Protein AF-S7RFK7-F1 (afdb_monomer)

Mean predicted aligned error: 17.85 Å

Organism: Gloeophyllum trabeum (strain ATCC 11539 / FP-39264 / Madison 617) (NCBI:txid670483)

pLDDT: mean 78.73, std 16.15, range [43.06, 97.44]

Solvent-accessible surface area (backbone atoms only — not comparable to full-atom values): 9804 Å² total; per-residue (Å²): 132,85,59,66,68,60,54,59,55,51,31,74,76,64,68,35,53,76,44,82,64,59,54,63,72,49,44,82,78,48,57,66,72,57,51,54,50,51,31,56,77,71,68,48,91,75,59,96,81,58,53,68,67,61,54,40,50,53,54,46,71,59,82,65,97,81,62,74,87,68,70,46,77,43,71,79,74,78,76,79,78,78,76,79,77,78,86,77,90,76,91,75,89,80,81,91,74,78,77,77,83,71,84,63,87,77,58,80,78,69,78,80,78,54,70,68,56,53,53,48,53,53,50,54,49,60,64,62,66,36,72,94,72,58,76,93,67,44,40,96,84,77,61,55,117

Secondary structure (DSSP, 8-state):
---HHHHHHHHHHHT-EEE---HHHHGGGS-HHHHHHHHHHTT----TT--HHHHHHHHHS---TTPPPPPEEEPPPPPPPP------------------------PSSPPPPPHHHHHHHHHHHHHHT-TTT------TTT---

Radius of gyration: 26.41 Å; Cα contacts (8 Å, |Δi|>4): 67; chains: 1; bounding box: 45×58×64 Å

Foldseek 3Di:
DPPVVVVVVVCVPAVKDKDQDQLLVVLVVDDPVVLVVVCVLLVNDDDPPRDSVVSSVCSNPDDDPPRDRDIDIGDDDDPPDPPPDDDDDDDDDDDDPPPPPPPDPQDPPHDDDDPVVVVVVVVVVVVCPDPVNDDDFADPVPRHD

Structure (mmCIF, N/CA/C/O backbone):
data_AF-S7RFK7-F1
#
_entry.id   AF-S7RFK7-F1
#
loop_
_atom_site.group_PDB
_atom_site.id
_atom_site.type_symbol
_atom_site.label_atom_id
_atom_site.label_alt_id
_atom_site.label_comp_id
_atom_site.label_asym_id
_atom_site.label_entity_id
_atom_site.label_seq_id
_atom_site.pdbx_PDB_ins_code
_atom_site.Cartn_x
_atom_site.Cartn_y
_atom_site.Cartn_z
_atom_site.occupancy
_atom_site.B_iso_or_equiv
_atom_site.auth_seq_id
_atom_site.auth_comp_id
_atom_site.auth_asym_id
_atom_site.auth_atom_id
_atom_site.pdbx_PDB_model_num
ATOM 1 N N . MET A 1 1 ? -1.021 -19.183 -22.403 1.00 43.06 1 MET A N 1
ATOM 2 C CA . MET A 1 1 ? -2.256 -19.198 -21.590 1.00 43.06 1 MET A CA 1
ATOM 3 C C . MET A 1 1 ? -1.997 -20.050 -20.352 1.00 43.06 1 MET A C 1
ATOM 5 O O . MET A 1 1 ? -1.876 -21.261 -20.480 1.00 43.06 1 MET A O 1
ATOM 9 N N . ILE A 1 2 ? -1.779 -19.435 -19.185 1.00 47.84 2 ILE A N 1
ATOM 10 C CA . ILE A 1 2 ? -1.594 -20.191 -17.935 1.00 47.84 2 ILE A CA 1
ATOM 11 C C . ILE A 1 2 ? -2.961 -20.797 -17.595 1.00 47.84 2 ILE A C 1
ATOM 13 O O . ILE A 1 2 ? -3.931 -20.061 -17.438 1.00 47.84 2 ILE A O 1
ATOM 17 N N . ARG A 1 3 ? -3.062 -22.130 -17.580 1.00 50.44 3 ARG A N 1
ATOM 18 C CA . ARG A 1 3 ? -4.311 -22.841 -17.271 1.00 50.44 3 ARG A CA 1
ATOM 19 C C . ARG A 1 3 ? -4.742 -22.493 -15.844 1.00 50.44 3 ARG A C 1
ATOM 21 O O . ARG A 1 3 ? -4.025 -22.814 -14.898 1.00 50.44 3 ARG A O 1
ATOM 28 N N . PHE A 1 4 ? -5.906 -21.860 -15.699 1.00 55.06 4 PHE A N 1
ATOM 29 C CA . PHE A 1 4 ? -6.517 -21.520 -14.405 1.00 55.06 4 PHE A CA 1
ATOM 30 C C . PHE A 1 4 ? -6.639 -22.735 -13.466 1.00 55.06 4 PHE A C 1
ATOM 32 O O . PHE A 1 4 ? -6.522 -22.595 -12.249 1.00 55.06 4 PHE A O 1
ATOM 39 N N . ASP A 1 5 ? -6.755 -23.938 -14.027 1.00 55.91 5 ASP A N 1
ATOM 40 C CA . ASP A 1 5 ? -6.850 -25.195 -13.276 1.00 55.91 5 ASP A CA 1
ATOM 41 C C . ASP A 1 5 ? -5.590 -25.497 -12.440 1.00 55.91 5 ASP A C 1
ATOM 43 O O . ASP A 1 5 ? -5.675 -26.011 -11.320 1.00 55.91 5 ASP A O 1
ATOM 47 N N . ALA A 1 6 ? -4.405 -25.109 -12.928 1.00 59.19 6 ALA A N 1
ATOM 48 C CA . ALA A 1 6 ? -3.151 -25.283 -12.194 1.00 59.19 6 ALA A CA 1
ATOM 49 C C . ALA A 1 6 ? -3.047 -24.324 -10.991 1.00 59.19 6 ALA A C 1
ATOM 51 O O . ALA A 1 6 ? -2.509 -24.691 -9.946 1.00 59.19 6 ALA A O 1
ATOM 52 N N . LEU A 1 7 ? -3.612 -23.117 -11.110 1.00 58.22 7 LEU A N 1
ATOM 53 C CA . LEU A 1 7 ? -3.619 -22.104 -10.048 1.00 58.22 7 LEU A CA 1
ATOM 54 C C . LEU A 1 7 ? -4.550 -22.508 -8.896 1.00 58.22 7 LEU A C 1
ATOM 56 O O . LEU A 1 7 ? -4.164 -22.422 -7.731 1.00 58.22 7 LEU A O 1
ATOM 60 N N . ASN A 1 8 ? -5.735 -23.041 -9.202 1.00 58.69 8 ASN A N 1
ATOM 61 C CA . ASN A 1 8 ? -6.653 -23.541 -8.173 1.00 58.69 8 ASN A CA 1
ATOM 62 C C . ASN A 1 8 ? -6.089 -24.744 -7.405 1.00 58.69 8 ASN A C 1
ATOM 64 O O . ASN A 1 8 ? -6.320 -24.875 -6.202 1.00 58.69 8 ASN A O 1
ATOM 68 N N . THR A 1 9 ? -5.312 -25.594 -8.077 1.00 59.91 9 THR A N 1
ATOM 69 C CA . THR A 1 9 ? -4.650 -26.736 -7.431 1.00 59.91 9 THR A CA 1
ATOM 70 C C . THR A 1 9 ? -3.526 -26.275 -6.493 1.00 59.91 9 THR A C 1
ATOM 72 O O . THR A 1 9 ? -3.398 -26.806 -5.392 1.00 59.91 9 THR A O 1
ATOM 75 N N . TYR A 1 10 ? -2.771 -25.232 -6.868 1.00 62.38 10 TYR A N 1
ATOM 76 C CA . TYR A 1 10 ? -1.733 -24.624 -6.020 1.00 62.38 10 TYR A CA 1
ATOM 77 C C . TYR A 1 10 ? -2.299 -23.945 -4.759 1.00 62.38 10 TYR A C 1
ATOM 79 O O . TYR A 1 10 ? -1.672 -23.976 -3.700 1.00 62.38 10 TYR A O 1
ATOM 87 N N . ASN A 1 11 ? -3.496 -23.359 -4.853 1.00 61.41 11 ASN A N 1
ATOM 88 C CA . ASN A 1 11 ? -4.169 -22.694 -3.733 1.00 61.41 11 ASN A CA 1
ATOM 89 C C . ASN A 1 11 ? -4.521 -23.691 -2.604 1.00 61.41 11 ASN A C 1
ATOM 91 O O . ASN A 1 11 ? -4.229 -23.441 -1.434 1.00 61.41 11 ASN A O 1
ATOM 95 N N . LYS A 1 12 ? -5.045 -24.877 -2.958 1.00 63.25 12 LYS A N 1
ATOM 96 C CA . LYS A 1 12 ? -5.443 -25.911 -1.982 1.00 63.25 12 LYS A CA 1
ATOM 97 C C . LYS A 1 12 ? -4.279 -26.554 -1.223 1.00 63.25 12 LYS A C 1
ATOM 99 O O . LYS A 1 12 ? -4.488 -26.995 -0.098 1.00 63.25 12 LYS A O 1
ATOM 104 N N . SER A 1 13 ? -3.087 -26.638 -1.811 1.00 66.38 13 SER A N 1
ATOM 105 C CA . SER A 1 13 ? -1.949 -27.340 -1.198 1.00 66.38 13 SER A CA 1
ATOM 106 C C . SER A 1 13 ? -1.056 -26.452 -0.330 1.00 66.38 13 SER A C 1
ATOM 108 O O . SER A 1 13 ? -0.423 -26.965 0.586 1.00 66.38 13 SER A O 1
ATOM 110 N N . ASN A 1 14 ? -1.016 -25.137 -0.580 1.00 68.94 14 ASN A N 1
ATOM 111 C CA . ASN A 1 14 ? -0.018 -24.247 0.030 1.00 68.94 14 ASN A CA 1
ATOM 112 C C . ASN A 1 14 ? -0.592 -23.140 0.925 1.00 68.94 14 ASN A C 1
ATOM 114 O O . ASN A 1 14 ? 0.176 -22.322 1.424 1.00 68.94 14 ASN A O 1
ATOM 118 N N . ASN A 1 15 ? -1.911 -23.107 1.152 1.00 81.44 15 ASN A N 1
ATOM 119 C CA . ASN A 1 15 ? -2.565 -22.082 1.977 1.00 81.44 15 ASN A CA 1
ATOM 120 C C . ASN A 1 15 ? -2.215 -20.654 1.502 1.00 81.44 15 ASN A C 1
ATOM 122 O O . ASN A 1 15 ? -1.840 -19.787 2.285 1.00 81.44 15 ASN A O 1
ATOM 126 N N . VAL A 1 16 ? -2.262 -20.442 0.186 1.00 83.19 16 VAL A N 1
ATOM 127 C CA . VAL A 1 16 ? -1.836 -19.216 -0.506 1.00 83.19 16 VAL A CA 1
ATOM 128 C C . VAL A 1 16 ? -2.998 -18.616 -1.269 1.00 83.19 16 VAL A C 1
ATOM 130 O O . VAL A 1 16 ? -3.680 -19.313 -2.012 1.00 83.19 16 VAL A O 1
ATOM 133 N N . VAL A 1 17 ? -3.183 -17.303 -1.170 1.00 81.94 17 VAL A N 1
ATOM 134 C CA . VAL A 1 17 ? -4.226 -16.615 -1.935 1.00 81.94 17 VAL A CA 1
ATOM 135 C C . VAL A 1 17 ? -3.627 -16.097 -3.234 1.00 81.94 17 VAL A C 1
ATOM 137 O O . VAL A 1 17 ? -2.705 -15.283 -3.232 1.00 81.94 17 VAL A O 1
ATOM 140 N N . LEU A 1 18 ? -4.159 -16.580 -4.352 1.00 83.12 18 LEU A N 1
ATOM 141 C CA . LEU A 1 18 ? -3.812 -16.111 -5.688 1.00 83.12 18 LEU A CA 1
ATOM 142 C C . LEU A 1 18 ? -4.838 -15.079 -6.138 1.00 83.12 18 LEU A C 1
ATOM 144 O O . LEU A 1 18 ? -6.039 -15.343 -6.093 1.00 83.12 18 LEU A O 1
ATOM 148 N N . SER A 1 19 ? -4.379 -13.925 -6.607 1.00 82.38 19 SER A N 1
ATOM 149 C CA . SER A 1 19 ? -5.268 -12.923 -7.186 1.00 82.38 19 SER A CA 1
ATOM 150 C C . SER A 1 19 ? -4.636 -12.209 -8.373 1.00 82.38 19 SER A C 1
ATOM 152 O O . SER A 1 19 ? -3.419 -12.020 -8.467 1.00 82.38 19 SER A O 1
ATOM 154 N N . TYR A 1 20 ? -5.498 -11.830 -9.312 1.00 84.94 20 TYR A N 1
ATOM 155 C CA . TYR A 1 20 ? -5.133 -10.981 -10.431 1.00 84.94 20 TYR A CA 1
ATOM 156 C C . TYR A 1 20 ? -5.343 -9.532 -10.010 1.00 84.94 20 TYR A C 1
ATOM 158 O O . TYR A 1 20 ? -6.478 -9.070 -9.903 1.00 84.94 20 TYR A O 1
ATOM 166 N N . ILE A 1 21 ? -4.251 -8.833 -9.713 1.00 84.50 21 ILE A N 1
ATOM 167 C CA . ILE A 1 21 ? -4.300 -7.434 -9.299 1.00 84.50 21 ILE A CA 1
ATOM 168 C C . ILE A 1 21 ? -3.573 -6.602 -10.358 1.00 84.50 21 ILE A C 1
ATOM 170 O O . ILE A 1 21 ? -2.401 -6.876 -10.628 1.00 84.50 21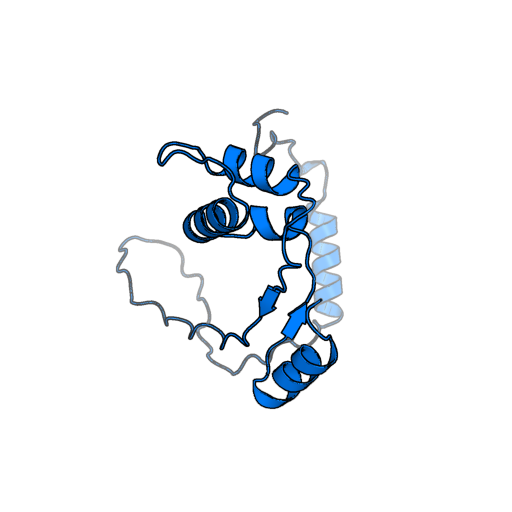 ILE A O 1
ATOM 174 N N . PRO A 1 22 ? -4.227 -5.586 -10.947 1.00 85.50 22 PRO A N 1
ATOM 175 C CA . PRO A 1 22 ? -3.586 -4.693 -11.905 1.00 85.50 22 PRO A CA 1
ATOM 176 C C . PRO A 1 22 ? -2.326 -4.030 -11.335 1.00 85.50 22 PRO A C 1
ATOM 178 O O . PRO A 1 22 ? -2.287 -3.641 -10.163 1.00 85.50 22 PRO A O 1
ATOM 181 N N . LEU A 1 23 ? -1.309 -3.833 -12.182 1.00 84.88 23 LEU A N 1
ATOM 182 C CA . LEU A 1 23 ? -0.049 -3.195 -11.779 1.00 84.88 23 LEU A CA 1
ATOM 183 C C . LEU A 1 23 ? -0.250 -1.789 -11.212 1.00 84.88 23 LEU A C 1
ATOM 185 O O . LEU A 1 23 ? 0.464 -1.421 -10.281 1.00 84.88 23 LEU A O 1
ATOM 189 N N . SER A 1 24 ? -1.237 -1.039 -11.704 1.00 87.50 24 SER A N 1
ATOM 190 C CA . SER A 1 24 ? -1.595 0.286 -11.182 1.00 87.50 24 SER A CA 1
ATOM 191 C C . SER A 1 24 ? -1.992 0.263 -9.701 1.00 87.50 24 SER A C 1
ATOM 193 O O . SER A 1 24 ? -1.741 1.218 -8.974 1.00 87.50 24 SER A O 1
ATOM 195 N N . VAL A 1 25 ? -2.564 -0.846 -9.226 1.00 89.62 25 VAL A N 1
ATOM 196 C CA . VAL A 1 25 ? -2.996 -1.013 -7.831 1.00 89.62 25 VAL A CA 1
ATOM 197 C C . VAL A 1 25 ? -1.865 -1.566 -6.957 1.00 89.62 25 VAL A C 1
ATOM 199 O O . VAL A 1 25 ? -1.738 -1.186 -5.791 1.00 89.62 25 VAL A O 1
ATOM 202 N N . VAL A 1 26 ? -1.036 -2.468 -7.498 1.00 89.69 26 VAL A N 1
ATOM 203 C CA . VAL A 1 26 ? 0.041 -3.131 -6.740 1.00 89.69 26 VAL A CA 1
ATOM 204 C C . VAL A 1 26 ? 1.284 -2.253 -6.609 1.00 89.69 26 VAL A C 1
ATOM 206 O O . VAL A 1 26 ? 1.843 -2.159 -5.518 1.00 89.69 26 VAL A O 1
ATOM 209 N N . SER A 1 27 ? 1.715 -1.603 -7.693 1.00 91.19 27 SER A N 1
ATOM 210 C CA . SER A 1 27 ? 2.975 -0.848 -7.762 1.00 91.19 27 SER A CA 1
ATOM 211 C C . SER A 1 27 ? 3.194 0.130 -6.596 1.00 91.19 27 SER A C 1
ATOM 213 O O . SER A 1 27 ? 4.225 0.006 -5.933 1.00 91.19 27 SER A O 1
ATOM 215 N N . PRO A 1 28 ? 2.251 1.026 -6.238 1.00 92.94 28 PRO A N 1
ATOM 216 C CA . PRO A 1 28 ? 2.493 2.002 -5.168 1.00 92.94 28 PRO A CA 1
ATOM 217 C C . PRO A 1 28 ? 2.749 1.362 -3.792 1.00 92.94 28 PRO A C 1
ATOM 219 O O . PRO A 1 28 ? 3.431 1.941 -2.942 1.00 92.94 28 PRO A O 1
ATOM 222 N N . LYS A 1 29 ? 2.247 0.138 -3.574 1.00 93.31 29 LYS A N 1
ATOM 223 C CA . LYS A 1 29 ? 2.376 -0.607 -2.311 1.00 93.31 29 LYS A CA 1
ATOM 224 C C . LYS A 1 29 ? 3.656 -1.442 -2.229 1.00 93.31 29 LYS A C 1
ATOM 226 O O . LYS A 1 29 ? 3.931 -2.035 -1.187 1.00 93.31 29 LYS A O 1
ATOM 231 N N . LEU A 1 30 ? 4.436 -1.519 -3.308 1.00 91.75 30 LEU A N 1
ATOM 232 C CA . LEU A 1 30 ? 5.648 -2.327 -3.353 1.00 91.75 30 LEU A CA 1
ATOM 233 C C . LEU A 1 30 ? 6.898 -1.534 -2.944 1.00 91.75 30 LEU A C 1
ATOM 235 O O . LEU A 1 30 ? 7.034 -0.345 -3.246 1.00 91.75 30 LEU A O 1
ATOM 239 N N . PRO A 1 31 ? 7.879 -2.201 -2.308 1.00 94.38 31 PRO A N 1
ATOM 240 C CA . PRO A 1 31 ? 9.187 -1.607 -2.082 1.00 94.38 31 PRO A CA 1
ATOM 241 C C . PRO A 1 31 ? 9.937 -1.428 -3.410 1.00 94.38 31 PRO A C 1
ATOM 243 O O . PRO A 1 31 ? 9.757 -2.190 -4.365 1.00 94.38 31 PRO A O 1
ATOM 246 N N . LEU A 1 32 ? 10.856 -0.458 -3.446 1.00 93.81 32 LEU A N 1
ATOM 247 C CA . LEU A 1 32 ? 11.623 -0.084 -4.643 1.00 93.81 32 LEU A CA 1
ATOM 248 C C . LEU A 1 32 ? 12.346 -1.272 -5.302 1.00 93.81 32 LEU A C 1
ATOM 250 O O . LEU A 1 32 ? 12.435 -1.356 -6.525 1.00 93.81 32 LEU A O 1
ATOM 254 N N . THR A 1 33 ? 12.837 -2.224 -4.508 1.00 94.69 33 THR A N 1
ATOM 255 C CA . THR A 1 33 ? 13.494 -3.441 -5.011 1.00 94.69 33 THR A CA 1
ATOM 256 C C . THR A 1 33 ? 12.561 -4.296 -5.868 1.00 94.69 33 THR A C 1
ATOM 258 O O . THR A 1 33 ? 12.973 -4.792 -6.917 1.00 94.69 33 THR A O 1
ATOM 261 N N . LYS A 1 34 ? 11.295 -4.436 -5.462 1.00 93.44 34 LYS A N 1
ATOM 262 C CA . LYS A 1 34 ? 10.277 -5.205 -6.188 1.00 93.44 34 LYS A CA 1
ATOM 263 C C . LYS A 1 34 ? 9.773 -4.451 -7.414 1.00 93.44 34 LYS A C 1
ATOM 265 O O . LYS A 1 34 ? 9.624 -5.066 -8.463 1.00 93.44 34 LYS A O 1
ATOM 270 N N . LEU A 1 35 ? 9.626 -3.129 -7.323 1.00 94.06 35 LEU A N 1
ATOM 271 C CA . LEU A 1 35 ? 9.311 -2.277 -8.476 1.00 94.06 35 LEU A CA 1
ATOM 272 C C . LEU A 1 35 ? 10.357 -2.406 -9.588 1.00 94.06 35 LEU A C 1
ATOM 274 O O . LEU A 1 35 ? 10.017 -2.618 -10.748 1.00 94.06 35 LEU A O 1
ATOM 278 N N . ARG A 1 36 ? 11.647 -2.376 -9.234 1.00 94.81 36 ARG A N 1
ATOM 279 C CA . ARG A 1 36 ? 12.735 -2.571 -10.206 1.00 94.81 36 ARG A CA 1
ATOM 280 C C . ARG A 1 36 ? 12.728 -3.964 -10.829 1.00 94.81 36 ARG A C 1
ATOM 282 O O . ARG A 1 36 ? 13.065 -4.109 -12.000 1.00 94.81 36 ARG A O 1
ATOM 289 N N . LEU A 1 37 ? 12.362 -4.986 -10.056 1.00 92.06 37 LEU A N 1
ATOM 290 C CA . LEU A 1 37 ? 12.218 -6.344 -10.574 1.00 92.06 37 LEU A CA 1
ATOM 291 C C . LEU A 1 37 ? 11.072 -6.425 -11.591 1.00 92.06 37 LEU A C 1
ATOM 293 O O . LEU A 1 37 ? 11.278 -6.957 -12.678 1.00 92.06 37 LEU A O 1
ATOM 297 N N . LEU A 1 38 ? 9.909 -5.851 -11.272 1.00 90.31 38 LEU A N 1
ATOM 298 C CA . LEU A 1 38 ? 8.774 -5.787 -12.196 1.00 90.31 38 LEU A CA 1
ATOM 299 C C . LEU A 1 38 ? 9.140 -5.032 -13.474 1.00 90.31 38 LEU A C 1
ATOM 301 O O . LEU A 1 38 ? 8.931 -5.556 -14.563 1.00 90.31 38 LEU A O 1
ATOM 305 N N . ALA A 1 39 ? 9.786 -3.869 -13.363 1.00 92.12 39 ALA A N 1
ATOM 306 C CA . ALA A 1 39 ? 10.247 -3.116 -14.526 1.00 92.12 39 ALA A CA 1
ATOM 307 C C . ALA A 1 39 ? 11.157 -3.958 -15.441 1.00 92.12 39 ALA A C 1
ATOM 309 O O . ALA A 1 39 ? 10.985 -3.937 -16.656 1.00 92.12 39 ALA A O 1
ATOM 310 N N . LYS A 1 40 ? 12.059 -4.781 -14.880 1.00 90.94 40 LYS A N 1
ATOM 311 C CA . LYS A 1 40 ? 12.892 -5.713 -15.666 1.00 90.94 40 LYS A CA 1
ATOM 312 C C . LYS A 1 40 ? 12.073 -6.795 -16.374 1.00 90.94 40 LYS A C 1
ATOM 314 O O . LYS A 1 40 ? 12.329 -7.055 -17.547 1.00 90.94 40 LYS A O 1
ATOM 319 N N . VAL A 1 41 ? 11.102 -7.408 -15.691 1.00 88.44 41 VAL A N 1
ATOM 320 C CA . VAL A 1 41 ? 10.214 -8.438 -16.276 1.00 88.44 41 VAL A CA 1
ATOM 321 C C . VAL A 1 41 ? 9.417 -7.863 -17.448 1.00 88.44 41 VAL A C 1
ATOM 323 O O . VAL A 1 41 ? 9.317 -8.492 -18.498 1.00 88.44 41 VAL A O 1
ATOM 326 N N . HIS A 1 42 ? 8.938 -6.630 -17.295 1.00 87.50 42 HIS A N 1
ATOM 327 C CA . HIS A 1 42 ? 8.198 -5.883 -18.312 1.00 87.50 42 HIS A CA 1
ATOM 328 C C . HIS A 1 42 ? 9.104 -5.175 -19.338 1.00 87.50 42 HIS A C 1
ATOM 330 O O . HIS A 1 42 ? 8.619 -4.441 -20.195 1.00 87.50 42 HIS A O 1
ATOM 336 N N . LYS A 1 43 ? 10.428 -5.391 -19.276 1.00 90.19 43 LYS A N 1
ATOM 337 C CA . LYS A 1 43 ? 11.438 -4.773 -20.158 1.00 90.19 43 LYS A CA 1
ATOM 338 C C . LYS A 1 43 ? 11.382 -3.235 -20.198 1.00 90.19 43 LYS A C 1
ATOM 340 O O . LYS A 1 43 ? 11.809 -2.617 -21.172 1.00 90.19 43 LYS A O 1
ATOM 345 N N . ILE A 1 44 ? 10.913 -2.608 -19.122 1.00 91.69 44 ILE A N 1
ATOM 346 C CA . ILE A 1 44 ? 10.920 -1.158 -18.934 1.00 91.69 44 ILE A CA 1
ATOM 347 C C . ILE A 1 44 ? 12.341 -0.737 -18.552 1.00 91.69 44 ILE A C 1
ATOM 349 O O . ILE A 1 44 ? 12.912 -1.214 -17.566 1.00 91.69 44 ILE A O 1
ATOM 353 N N . LYS A 1 45 ? 12.934 0.161 -19.341 1.00 93.12 45 LYS A N 1
ATOM 354 C CA . LYS A 1 45 ? 14.277 0.684 -19.073 1.00 93.12 45 LYS A CA 1
ATOM 355 C C . LYS A 1 45 ? 14.229 1.632 -17.876 1.00 93.12 45 LYS A C 1
ATOM 357 O O . LYS A 1 45 ? 13.623 2.694 -17.946 1.00 93.12 45 LYS A O 1
ATOM 362 N N . ILE A 1 46 ? 14.903 1.249 -16.797 1.00 94.94 46 ILE A N 1
ATOM 363 C CA . ILE A 1 46 ? 15.029 2.036 -15.566 1.00 94.94 46 ILE A CA 1
ATOM 364 C C . ILE A 1 46 ? 16.506 2.208 -15.202 1.00 94.94 46 ILE A C 1
ATOM 366 O O . ILE A 1 46 ? 17.290 1.261 -15.279 1.00 94.94 46 ILE A O 1
ATOM 370 N N . ASN A 1 47 ? 16.888 3.416 -14.792 1.00 93.31 47 ASN A N 1
ATOM 371 C CA . ASN A 1 47 ? 18.222 3.717 -14.276 1.00 93.31 47 ASN A CA 1
ATOM 372 C C . ASN A 1 47 ? 18.263 3.433 -12.760 1.00 93.31 47 ASN A C 1
ATOM 374 O O . ASN A 1 47 ? 17.250 3.491 -12.060 1.00 93.31 47 ASN A O 1
ATOM 378 N N . THR A 1 48 ? 19.447 3.159 -12.214 1.00 91.44 48 THR A N 1
ATOM 379 C CA . THR A 1 48 ? 19.680 3.046 -10.767 1.00 91.44 48 THR A CA 1
ATOM 380 C C . THR A 1 48 ? 19.316 4.325 -10.012 1.00 91.44 48 THR A C 1
ATOM 382 O O . THR A 1 48 ? 18.915 4.241 -8.851 1.00 91.44 48 THR A O 1
ATOM 385 N N . ARG A 1 49 ? 19.406 5.486 -10.675 1.00 94.00 49 ARG A N 1
ATOM 386 C CA . ARG A 1 49 ? 19.023 6.802 -10.138 1.00 94.00 49 ARG A CA 1
ATOM 387 C C . ARG A 1 49 ? 17.564 7.194 -10.389 1.00 94.00 49 ARG A C 1
ATOM 389 O O . ARG A 1 49 ? 17.161 8.258 -9.939 1.00 94.00 49 ARG A O 1
ATOM 396 N N . THR A 1 50 ? 16.778 6.373 -11.088 1.00 94.38 50 THR A N 1
ATOM 397 C CA . THR A 1 50 ? 15.361 6.684 -11.324 1.00 94.38 50 THR A CA 1
ATOM 398 C C . THR A 1 50 ? 14.609 6.688 -9.984 1.00 94.38 50 THR A C 1
ATOM 400 O O . THR A 1 50 ? 14.704 5.698 -9.243 1.00 94.38 50 THR A O 1
ATOM 403 N N . PRO A 1 51 ? 13.895 7.777 -9.643 1.00 96.00 51 PRO A N 1
ATOM 404 C CA . PRO A 1 51 ? 13.142 7.868 -8.399 1.00 96.00 51 PRO A CA 1
ATOM 405 C C . PRO A 1 51 ? 11.962 6.890 -8.398 1.00 96.00 51 PRO A C 1
ATOM 407 O O . PRO A 1 51 ? 11.492 6.443 -9.443 1.00 96.00 51 PRO A O 1
ATOM 410 N N . LYS A 1 52 ? 11.474 6.540 -7.201 1.00 95.75 52 LYS A N 1
ATOM 411 C CA . LYS A 1 52 ? 10.394 5.551 -7.021 1.00 95.75 52 LYS A CA 1
ATOM 412 C C . LYS A 1 52 ? 9.135 5.923 -7.815 1.00 95.75 52 LYS A C 1
ATOM 414 O O . LYS A 1 52 ? 8.585 5.068 -8.500 1.00 95.75 52 LYS A O 1
ATOM 419 N N . PHE A 1 53 ? 8.744 7.194 -7.748 1.00 95.94 53 PHE A N 1
ATOM 420 C CA . PHE A 1 53 ? 7.553 7.734 -8.402 1.00 95.94 53 PHE A CA 1
ATOM 421 C C . PHE A 1 53 ? 7.551 7.517 -9.925 1.00 95.94 53 PHE A C 1
ATOM 423 O O . PHE A 1 53 ? 6.555 7.063 -10.487 1.00 95.94 53 PHE A O 1
ATOM 430 N N . ASP A 1 54 ? 8.684 7.751 -10.592 1.00 95.94 54 ASP A N 1
ATOM 431 C CA . ASP A 1 54 ? 8.793 7.564 -12.044 1.00 95.94 54 ASP A CA 1
ATOM 432 C C . ASP A 1 54 ? 8.657 6.087 -12.436 1.00 95.94 54 ASP A C 1
ATOM 434 O O . ASP A 1 54 ? 8.053 5.762 -13.456 1.00 95.94 54 ASP A O 1
ATOM 438 N N . ILE A 1 55 ? 9.181 5.173 -11.609 1.00 95.69 55 ILE A N 1
ATOM 439 C CA . ILE A 1 55 ? 9.060 3.726 -11.838 1.00 95.69 55 ILE A CA 1
ATOM 440 C C . ILE A 1 55 ? 7.602 3.279 -11.666 1.00 95.69 55 ILE A C 1
ATOM 442 O O . ILE A 1 55 ? 7.109 2.488 -12.466 1.00 95.69 55 ILE A O 1
ATOM 446 N N . GLU A 1 56 ? 6.909 3.783 -10.642 1.00 95.38 56 GLU A N 1
ATOM 447 C CA . GLU A 1 56 ? 5.485 3.506 -10.410 1.00 95.38 56 GLU A CA 1
ATOM 448 C C . GLU A 1 56 ? 4.617 4.017 -11.558 1.00 95.38 56 GLU A C 1
ATOM 450 O O . GLU A 1 56 ? 3.751 3.289 -12.046 1.00 95.38 56 GLU A O 1
ATOM 455 N N . THR A 1 57 ? 4.888 5.237 -12.024 1.00 94.62 57 THR A N 1
ATOM 456 C CA . THR A 1 57 ? 4.188 5.841 -13.161 1.00 94.62 57 THR A CA 1
ATOM 457 C C . THR A 1 57 ? 4.415 5.016 -14.421 1.00 94.62 57 THR A C 1
ATOM 459 O O . THR A 1 57 ? 3.447 4.621 -15.067 1.00 94.62 57 THR A O 1
ATOM 462 N N . ALA A 1 58 ? 5.671 4.669 -14.720 1.00 93.38 58 ALA A N 1
ATOM 463 C CA . ALA A 1 58 ? 6.020 3.856 -15.879 1.00 93.38 58 ALA A CA 1
ATOM 464 C C . ALA A 1 58 ? 5.355 2.473 -15.846 1.00 93.38 58 ALA A C 1
ATOM 466 O O . ALA A 1 58 ? 4.899 2.007 -16.880 1.00 93.38 58 ALA A O 1
ATOM 467 N N . LEU A 1 59 ? 5.267 1.823 -14.680 1.00 91.50 59 LEU A N 1
ATOM 468 C CA . LEU A 1 59 ? 4.576 0.536 -14.530 1.00 91.50 59 LEU A CA 1
ATOM 469 C C . LEU A 1 59 ? 3.050 0.660 -14.636 1.00 91.50 59 LEU A C 1
ATOM 471 O O . LEU A 1 59 ? 2.401 -0.272 -15.102 1.00 91.50 59 LEU A O 1
ATOM 475 N N . SER A 1 60 ? 2.476 1.785 -14.207 1.00 90.12 60 SER A N 1
ATOM 476 C CA . SER A 1 60 ? 1.023 2.004 -14.203 1.00 90.12 60 SER A CA 1
ATOM 477 C C . SER A 1 60 ? 0.474 2.366 -15.580 1.00 90.12 60 SER A C 1
ATOM 479 O O . SER A 1 60 ? -0.649 1.990 -15.903 1.00 90.12 60 SER A O 1
ATOM 481 N N . THR A 1 61 ? 1.255 3.080 -16.394 1.00 89.62 61 THR A N 1
ATOM 482 C CA . THR A 1 61 ? 0.883 3.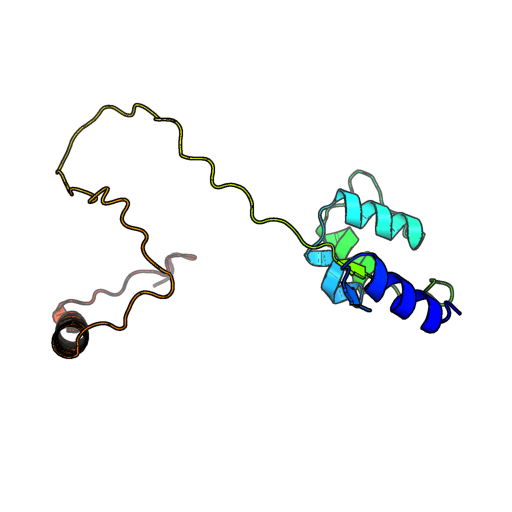465 -17.766 1.00 89.62 61 THR A CA 1
ATOM 483 C C . THR A 1 61 ? 1.350 2.460 -18.818 1.00 89.62 61 THR A C 1
ATOM 485 O O . THR A 1 61 ? 1.056 2.620 -20.003 1.00 89.62 61 THR A O 1
ATOM 488 N N . HIS A 1 62 ? 2.064 1.412 -18.406 1.00 86.25 62 HIS A N 1
ATOM 489 C CA . HIS A 1 62 ? 2.573 0.397 -19.312 1.00 86.25 62 HIS A CA 1
ATOM 490 C C . HIS A 1 62 ? 1.444 -0.455 -19.895 1.00 86.25 62 HIS A C 1
ATOM 492 O O . HIS A 1 62 ? 0.751 -1.181 -19.182 1.00 86.25 62 HIS A O 1
ATOM 498 N N . GLN A 1 63 ? 1.319 -0.416 -21.217 1.00 82.50 63 GLN A N 1
ATOM 499 C CA . GLN A 1 63 ? 0.556 -1.385 -21.990 1.00 82.50 63 GLN A CA 1
ATOM 500 C C . GLN A 1 63 ? 1.549 -2.346 -22.635 1.00 82.50 63 GLN A C 1
ATOM 502 O O . GLN A 1 63 ? 2.526 -1.909 -23.246 1.00 82.50 63 GLN A O 1
ATOM 507 N N . CYS A 1 64 ? 1.332 -3.649 -22.484 1.00 75.75 64 CYS A N 1
ATOM 508 C CA . CYS A 1 64 ? 2.147 -4.624 -23.185 1.00 75.75 64 CYS A CA 1
ATOM 509 C C . CYS A 1 64 ? 1.316 -5.733 -23.808 1.00 75.75 64 CYS A C 1
ATOM 511 O O . CYS A 1 64 ? 0.590 -6.450 -23.126 1.00 75.75 64 CYS A O 1
ATOM 513 N N . ASP A 1 65 ? 1.544 -5.920 -25.105 1.00 71.38 65 ASP A N 1
ATOM 514 C CA . ASP A 1 65 ? 0.887 -6.940 -25.924 1.00 71.38 65 ASP A CA 1
ATOM 515 C C . ASP A 1 65 ? 1.435 -8.349 -25.652 1.00 71.38 65 ASP A C 1
ATOM 517 O O . ASP A 1 65 ? 0.792 -9.348 -25.953 1.00 71.38 65 ASP A O 1
ATOM 521 N N . ASN A 1 66 ? 2.633 -8.432 -25.060 1.00 70.19 66 ASN A N 1
ATOM 522 C CA . ASN A 1 66 ? 3.385 -9.676 -24.865 1.00 70.19 66 ASN A CA 1
ATOM 523 C C . ASN A 1 66 ? 3.770 -9.942 -23.400 1.00 70.19 66 ASN A C 1
ATOM 525 O O . ASN A 1 66 ? 4.673 -10.735 -23.115 1.00 70.19 66 ASN A O 1
ATOM 529 N N . CYS A 1 67 ? 3.117 -9.270 -22.453 1.00 72.50 67 CYS A N 1
ATOM 530 C CA . CYS A 1 67 ? 3.294 -9.589 -21.046 1.00 72.50 67 CYS A CA 1
ATOM 531 C C . CYS A 1 67 ? 2.484 -10.828 -20.687 1.00 72.50 67 CYS A C 1
ATOM 533 O O . CYS A 1 67 ? 1.280 -10.896 -20.929 1.00 72.50 67 CYS A O 1
ATOM 535 N N . TYR A 1 68 ? 3.137 -11.803 -20.059 1.00 68.75 68 TYR A N 1
ATOM 536 C CA . TYR A 1 68 ? 2.393 -12.869 -19.404 1.00 68.75 68 TYR A CA 1
ATOM 537 C C . TYR A 1 68 ? 1.551 -12.264 -18.275 1.00 68.75 68 TYR A C 1
ATOM 539 O O . TYR A 1 68 ? 2.053 -11.391 -17.560 1.00 68.75 68 TYR A O 1
ATOM 547 N N . PRO A 1 69 ? 0.298 -12.717 -18.088 1.00 69.38 69 PRO A N 1
ATOM 548 C CA . PRO A 1 69 ? -0.510 -12.277 -16.963 1.00 69.38 69 PRO A CA 1
ATOM 549 C C . PRO A 1 69 ? 0.242 -12.604 -15.674 1.00 69.38 69 PRO A C 1
ATOM 551 O O . PRO A 1 69 ? 0.527 -13.769 -15.383 1.00 69.38 69 PRO A O 1
ATOM 554 N N . THR A 1 70 ? 0.614 -11.569 -14.925 1.00 68.75 70 THR A N 1
ATOM 555 C CA . THR A 1 70 ? 1.238 -11.732 -13.618 1.00 68.75 70 THR A CA 1
ATOM 556 C C . THR A 1 70 ? 0.140 -12.017 -12.599 1.00 68.75 70 THR A C 1
ATOM 558 O O . THR A 1 70 ? -0.881 -11.335 -12.538 1.00 68.75 70 THR A O 1
ATOM 561 N N . VAL A 1 71 ? 0.328 -13.072 -11.810 1.00 77.19 71 VAL A N 1
ATOM 562 C CA . VAL A 1 71 ? -0.536 -13.379 -10.666 1.00 77.19 71 VAL A CA 1
ATOM 563 C C . VAL A 1 71 ? 0.178 -12.945 -9.397 1.00 77.19 71 VAL A C 1
ATOM 565 O O . VAL A 1 71 ? 1.374 -13.192 -9.230 1.00 77.19 71 VAL A O 1
ATOM 568 N N . THR A 1 72 ? -0.544 -12.275 -8.504 1.00 81.38 72 THR A N 1
ATOM 569 C CA . THR A 1 72 ? -0.012 -11.925 -7.188 1.00 81.38 72 THR A CA 1
ATOM 570 C C . THR A 1 72 ? -0.311 -13.074 -6.237 1.00 81.38 72 THR A C 1
ATOM 572 O O . THR A 1 72 ? -1.454 -13.519 -6.131 1.00 81.38 72 THR A O 1
ATOM 575 N N . VAL A 1 73 ? 0.729 -13.571 -5.567 1.00 84.38 73 VAL A N 1
ATOM 576 C CA . VAL A 1 73 ? 0.625 -14.656 -4.587 1.00 84.38 73 VAL A CA 1
ATOM 577 C C . VAL A 1 73 ? 0.791 -14.066 -3.195 1.00 84.38 73 VAL A C 1
ATOM 579 O O . VAL A 1 73 ? 1.836 -13.490 -2.886 1.00 84.38 73 VAL A O 1
ATOM 582 N N . PHE A 1 74 ? -0.226 -14.218 -2.356 1.00 83.50 74 PHE A N 1
ATOM 583 C CA . PHE A 1 74 ? -0.193 -13.816 -0.957 1.00 83.50 74 PHE A CA 1
ATOM 584 C C . PHE A 1 74 ? 0.052 -15.036 -0.080 1.00 83.50 74 PHE A C 1
ATOM 586 O O . PHE A 1 74 ? -0.638 -16.051 -0.189 1.00 83.50 74 PHE A O 1
ATOM 593 N N . LEU A 1 75 ? 1.048 -14.909 0.791 1.00 84.69 75 LEU A N 1
ATOM 594 C CA . LEU A 1 75 ? 1.377 -15.895 1.810 1.00 84.69 75 LEU A CA 1
ATOM 595 C C . LEU A 1 75 ? 0.767 -15.451 3.145 1.00 84.69 75 LEU A C 1
ATOM 597 O O . LEU A 1 75 ? 0.774 -14.250 3.436 1.00 84.69 75 LEU A O 1
ATOM 601 N N . PRO A 1 76 ? 0.275 -16.387 3.969 1.00 81.25 76 PRO A N 1
ATOM 602 C CA . PRO A 1 76 ? -0.171 -16.077 5.312 1.00 81.25 76 PRO A CA 1
ATOM 603 C C . PRO A 1 76 ? 1.032 -15.582 6.111 1.00 81.25 76 PRO A C 1
ATOM 605 O O . PRO A 1 76 ? 2.054 -16.259 6.227 1.00 81.25 76 PRO A O 1
ATOM 608 N N . VAL A 1 77 ? 0.922 -14.368 6.640 1.00 82.00 77 VAL A N 1
ATOM 609 C CA . VAL A 1 77 ? 1.941 -13.796 7.514 1.00 82.00 77 VAL A CA 1
ATOM 610 C C . VAL A 1 77 ? 1.529 -14.102 8.943 1.00 82.00 77 VAL A C 1
ATOM 612 O O . VAL A 1 77 ? 0.452 -13.701 9.381 1.00 82.00 77 VAL A O 1
ATOM 615 N N . THR A 1 78 ? 2.382 -14.807 9.685 1.00 82.19 78 THR A N 1
ATOM 616 C CA . THR A 1 78 ? 2.217 -14.884 11.137 1.00 82.19 78 THR A CA 1
ATOM 617 C C . THR A 1 78 ? 2.384 -13.476 11.705 1.00 82.19 78 THR A C 1
ATOM 619 O O . THR A 1 78 ? 3.376 -12.825 11.354 1.00 82.19 78 THR A O 1
ATOM 622 N N .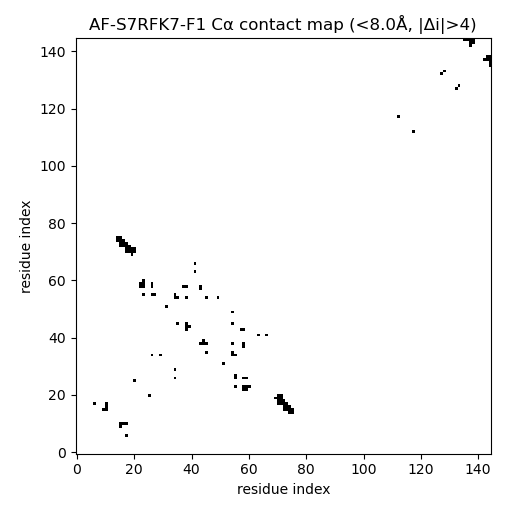 PRO A 1 79 ? 1.471 -12.990 12.560 1.00 77.50 79 PRO A N 1
ATOM 623 C CA . PRO A 1 79 ? 1.580 -11.651 13.120 1.00 77.50 79 PRO A CA 1
ATOM 624 C C . PRO A 1 79 ? 2.958 -11.468 13.777 1.00 77.50 79 PRO A C 1
ATOM 626 O O . PRO A 1 79 ? 3.457 -12.402 14.419 1.00 77.50 79 PRO A O 1
ATOM 629 N N . PRO A 1 80 ? 3.612 -10.304 13.590 1.00 74.56 80 PRO A N 1
ATOM 630 C CA . PRO A 1 80 ? 4.899 -10.053 14.210 1.00 74.56 80 PRO A CA 1
ATOM 631 C C . PRO A 1 80 ? 4.765 -10.243 15.720 1.00 74.56 80 PRO A C 1
ATOM 633 O O . PRO A 1 80 ? 3.876 -9.670 16.346 1.00 74.56 80 PRO A O 1
ATOM 636 N N . LYS A 1 81 ? 5.650 -11.052 16.312 1.00 74.75 81 LYS A N 1
ATOM 637 C CA . LYS A 1 81 ? 5.731 -11.172 17.769 1.00 74.75 81 LYS A CA 1
ATOM 638 C C . LYS A 1 81 ? 6.004 -9.773 18.318 1.00 74.75 81 LYS A C 1
ATOM 640 O O . LYS A 1 81 ? 7.039 -9.190 17.986 1.00 74.75 81 LYS A O 1
ATOM 645 N N . HIS A 1 82 ? 5.076 -9.224 19.100 1.00 67.00 82 HIS A N 1
ATOM 646 C CA . HIS A 1 82 ? 5.267 -7.934 19.753 1.00 67.00 82 HIS A CA 1
ATOM 647 C C . HIS A 1 82 ? 6.592 -7.979 20.520 1.00 67.00 82 HIS A C 1
ATOM 649 O O . HIS A 1 82 ? 6.770 -8.794 21.425 1.00 67.00 82 HIS A O 1
ATOM 655 N N . ARG A 1 83 ? 7.555 -7.141 20.119 1.00 58.62 83 ARG A N 1
ATOM 656 C CA . ARG A 1 83 ? 8.778 -6.939 20.894 1.00 58.62 83 ARG A CA 1
ATOM 657 C C . ARG A 1 83 ? 8.357 -6.225 22.172 1.00 58.62 83 ARG A C 1
ATOM 659 O O . ARG A 1 83 ? 8.092 -5.029 22.141 1.00 58.62 83 ARG A O 1
ATOM 666 N N . SER A 1 84 ? 8.269 -6.965 23.271 1.00 53.88 84 SER A N 1
ATOM 667 C CA . SER A 1 84 ? 8.223 -6.410 24.621 1.00 53.88 84 SER A CA 1
ATOM 668 C C . SER A 1 84 ? 9.377 -5.413 24.762 1.00 53.88 84 SER A C 1
ATOM 670 O O . SER A 1 84 ? 10.544 -5.802 24.665 1.00 53.88 84 SER A O 1
ATOM 672 N N . GLY A 1 85 ? 9.046 -4.125 24.871 1.00 48.31 85 GLY A N 1
ATOM 673 C CA . GLY A 1 85 ? 10.003 -3.024 24.828 1.00 48.31 85 GLY A CA 1
ATOM 674 C C . GLY A 1 85 ? 11.111 -3.178 25.869 1.00 48.31 85 GLY A C 1
ATOM 675 O O . GLY A 1 85 ? 10.847 -3.318 27.061 1.00 48.31 85 GLY A O 1
ATOM 676 N N . GLY A 1 86 ? 12.362 -3.143 25.409 1.00 47.94 86 GLY A N 1
ATOM 677 C CA . GLY A 1 86 ? 13.520 -2.969 26.278 1.00 47.94 86 GLY A CA 1
ATOM 678 C C . GLY A 1 86 ? 13.510 -1.564 26.880 1.00 47.94 86 GLY A C 1
ATOM 679 O O . GLY A 1 86 ? 13.264 -0.586 26.176 1.00 47.94 86 GLY A O 1
ATOM 680 N N . LYS A 1 87 ? 13.752 -1.480 28.190 1.00 47.72 87 LYS A N 1
ATOM 681 C CA . LYS A 1 87 ? 13.739 -0.250 28.991 1.00 47.72 87 LYS A CA 1
ATOM 682 C C . LYS A 1 87 ? 14.729 0.779 28.428 1.00 47.72 87 LYS A C 1
ATOM 684 O O . LYS A 1 87 ? 15.936 0.570 28.508 1.00 47.72 87 LYS A O 1
ATOM 689 N N . GLN A 1 88 ? 14.229 1.900 27.913 1.00 56.56 88 GLN A N 1
ATOM 690 C CA . GLN A 1 88 ? 15.024 3.118 27.773 1.00 56.56 88 GLN A CA 1
ATOM 691 C C . GLN A 1 88 ? 14.950 3.861 29.108 1.00 56.56 88 GLN A C 1
ATOM 693 O O . G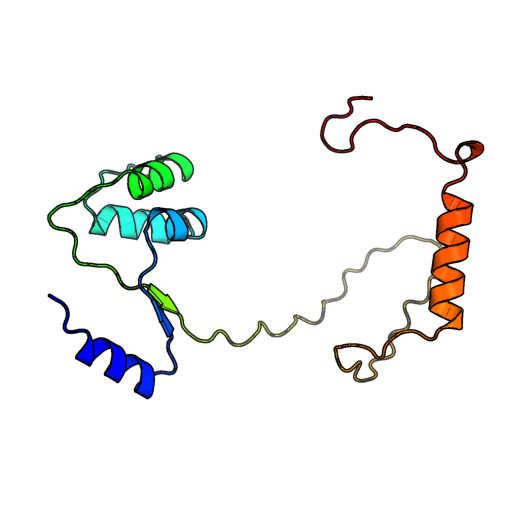LN A 1 88 ? 13.867 4.215 29.568 1.00 56.56 88 GLN A O 1
ATOM 698 N N . GLN A 1 89 ? 16.093 4.028 29.768 1.00 53.44 89 GLN A N 1
ATOM 699 C CA . GLN A 1 89 ? 16.205 4.878 30.948 1.00 53.44 89 GLN A CA 1
ATOM 700 C C . GLN A 1 89 ? 16.276 6.332 30.471 1.00 53.44 89 GLN A C 1
ATOM 702 O O . GLN A 1 89 ? 17.322 6.784 30.017 1.00 53.44 89 GLN A O 1
ATOM 707 N N . ALA A 1 90 ? 15.154 7.044 30.552 1.00 46.09 90 ALA A N 1
ATOM 708 C CA . ALA A 1 90 ? 15.122 8.499 30.502 1.00 46.09 90 ALA A CA 1
ATOM 709 C C . ALA A 1 90 ? 14.769 8.997 31.906 1.00 46.09 90 ALA A C 1
ATOM 711 O O . ALA A 1 90 ? 13.743 8.630 32.476 1.00 46.09 90 ALA A O 1
ATOM 712 N N . HIS A 1 91 ? 15.683 9.768 32.480 1.00 53.62 91 HIS A N 1
ATOM 713 C CA . HIS A 1 91 ? 15.623 10.289 33.835 1.00 53.62 91 HIS A CA 1
ATOM 714 C C . HIS A 1 91 ? 15.250 11.773 33.747 1.00 53.62 91 HIS A C 1
ATOM 716 O O . HIS A 1 91 ? 16.142 12.579 33.513 1.00 53.62 91 HIS A O 1
ATOM 722 N N . HIS A 1 92 ? 13.968 12.134 33.880 1.00 43.28 92 HIS A N 1
ATOM 723 C CA . HIS A 1 92 ? 13.550 13.375 34.551 1.00 43.28 92 HIS A CA 1
ATOM 724 C C . HIS A 1 92 ? 12.025 13.473 34.738 1.00 43.28 92 HIS A C 1
ATOM 726 O O . HIS A 1 92 ? 11.264 13.046 33.874 1.00 43.28 92 HIS A O 1
ATOM 732 N N . ASP A 1 93 ? 11.651 14.037 35.892 1.00 53.44 93 ASP A N 1
ATOM 733 C CA . ASP A 1 93 ? 10.330 14.371 36.460 1.00 53.44 93 ASP A CA 1
ATOM 734 C C . ASP A 1 93 ? 9.219 14.700 35.439 1.00 53.44 93 ASP A C 1
ATOM 736 O O . ASP A 1 93 ? 9.469 15.344 34.430 1.00 53.44 93 ASP A O 1
ATOM 740 N N . ASN A 1 94 ? 7.936 14.382 35.633 1.00 48.09 94 ASN A N 1
ATOM 741 C CA . ASN A 1 94 ? 7.083 14.748 36.764 1.00 48.09 94 ASN A CA 1
ATOM 742 C C . ASN A 1 94 ? 5.665 14.164 36.525 1.00 48.09 94 ASN A C 1
ATOM 744 O O . ASN A 1 94 ? 5.289 13.884 35.388 1.00 48.09 94 ASN A O 1
ATOM 748 N N . THR A 1 95 ? 4.855 14.071 37.582 1.00 45.12 95 THR A N 1
ATOM 749 C CA . THR A 1 95 ? 3.438 13.643 37.627 1.00 45.12 95 THR A CA 1
ATOM 750 C C . THR A 1 95 ? 3.140 12.184 37.253 1.00 45.12 95 THR A C 1
ATOM 752 O O . THR A 1 95 ? 2.984 11.802 36.098 1.00 45.12 95 THR A O 1
ATOM 755 N N . LYS A 1 96 ? 2.997 11.359 38.300 1.00 43.06 96 LYS A N 1
ATOM 756 C CA . LYS A 1 96 ? 2.533 9.967 38.249 1.00 43.06 96 LYS A CA 1
ATOM 757 C C . LYS A 1 96 ? 1.105 9.884 37.692 1.00 43.06 96 LYS A C 1
ATOM 759 O O . LYS A 1 96 ? 0.146 9.926 38.456 1.00 43.06 96 LYS A O 1
ATOM 764 N N . TYR A 1 97 ? 0.966 9.686 36.386 1.00 50.25 97 TYR A N 1
ATOM 765 C CA . TYR A 1 97 ? -0.175 8.946 35.855 1.00 50.25 97 TYR A CA 1
ATOM 766 C C . TYR A 1 97 ? 0.203 7.464 35.929 1.00 50.25 97 TYR A C 1
ATOM 768 O O . TYR A 1 97 ? 1.089 7.005 35.206 1.00 50.25 97 TYR A O 1
ATOM 776 N N . SER A 1 98 ? -0.376 6.724 36.876 1.00 44.78 98 SER A N 1
ATOM 777 C CA . SER A 1 98 ? -0.153 5.283 36.976 1.00 44.78 98 SER A CA 1
ATOM 778 C C . SER A 1 98 ? -0.831 4.610 35.786 1.00 44.78 98 SER A C 1
ATOM 780 O O . SER A 1 98 ? -2.034 4.362 35.810 1.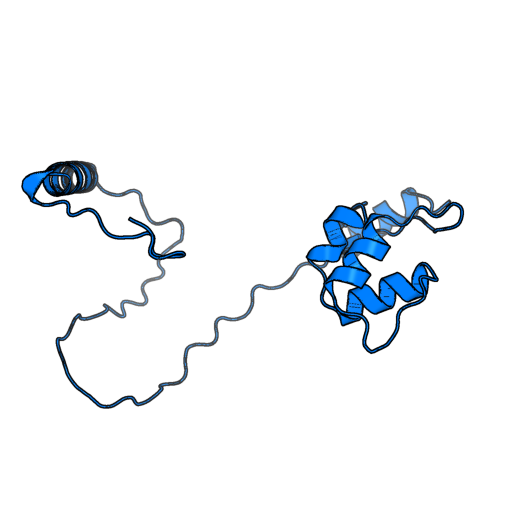00 44.78 98 SER A O 1
ATOM 782 N N . PHE A 1 99 ? -0.065 4.353 34.726 1.00 53.22 99 PHE A N 1
ATOM 783 C CA . PHE A 1 99 ? -0.473 3.419 33.687 1.00 53.22 99 PHE A CA 1
ATOM 784 C C . PHE A 1 99 ? -0.552 2.044 34.346 1.00 53.22 99 PHE A C 1
ATOM 786 O O . PHE A 1 99 ? 0.474 1.450 34.681 1.00 53.22 99 PHE A O 1
ATOM 793 N N . ASP A 1 100 ? -1.775 1.613 34.637 1.00 55.16 100 ASP A N 1
ATOM 794 C CA . ASP A 1 100 ? -2.049 0.366 35.330 1.00 55.16 100 ASP A CA 1
ATOM 795 C C . ASP A 1 100 ? -1.559 -0.794 34.454 1.00 55.16 100 ASP A C 1
ATOM 797 O O . ASP A 1 100 ? -2.164 -1.143 33.440 1.00 55.16 100 ASP A O 1
ATOM 801 N N . THR A 1 101 ? -0.406 -1.365 34.801 1.00 52.25 101 THR A N 1
ATOM 802 C CA . THR A 1 101 ? 0.166 -2.553 34.157 1.00 52.25 101 THR A CA 1
ATOM 803 C C . THR A 1 101 ? -0.557 -3.815 34.626 1.00 52.25 101 THR A C 1
ATOM 805 O O . THR A 1 101 ? 0.081 -4.799 34.998 1.00 52.25 101 THR A O 1
ATOM 808 N N . ASN A 1 102 ? -1.889 -3.793 34.640 1.00 59.75 102 ASN A N 1
ATOM 809 C CA . ASN A 1 102 ? -2.689 -4.992 34.824 1.00 59.75 102 ASN A CA 1
ATOM 810 C C . ASN A 1 102 ? -2.685 -5.765 33.502 1.00 59.75 102 ASN A C 1
ATOM 812 O O . ASN A 1 102 ? -3.446 -5.489 32.577 1.00 59.75 102 ASN A O 1
ATOM 816 N N . THR A 1 103 ? -1.776 -6.735 33.411 1.00 60.50 103 THR A N 1
ATOM 817 C CA . THR A 1 103 ? -1.699 -7.759 32.361 1.00 60.50 103 THR A CA 1
ATOM 818 C C . THR A 1 103 ? -2.802 -8.807 32.532 1.00 60.50 103 THR A C 1
ATOM 820 O O . THR A 1 103 ? -2.538 -10.007 32.500 1.00 60.50 103 THR A O 1
ATOM 823 N N . GLU A 1 104 ? -4.033 -8.366 32.769 1.00 64.88 104 GLU A N 1
ATOM 824 C CA . GLU A 1 104 ? -5.197 -9.221 32.583 1.00 64.88 104 GLU A CA 1
ATOM 825 C C . GLU A 1 104 ? -5.402 -9.379 31.074 1.00 64.88 104 GLU A C 1
ATOM 827 O O . GLU A 1 104 ? -5.176 -8.447 30.302 1.00 64.88 104 GLU A O 1
ATOM 832 N N . ASP A 1 105 ? -5.781 -10.579 30.651 1.00 61.81 105 ASP A N 1
ATOM 833 C CA . ASP A 1 105 ? -6.004 -10.968 29.260 1.00 61.81 105 ASP A CA 1
ATOM 834 C C . ASP A 1 105 ? -7.185 -10.146 28.695 1.00 61.81 105 ASP A C 1
ATOM 836 O O . ASP A 1 105 ? -8.340 -10.586 28.697 1.00 61.81 105 ASP A O 1
AT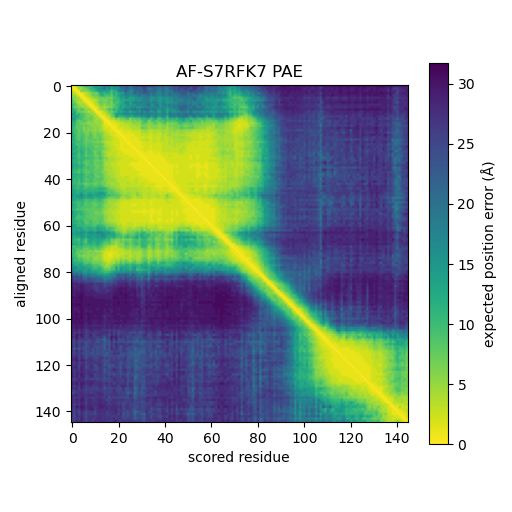OM 840 N N . VAL A 1 106 ? -6.934 -8.890 28.297 1.00 69.06 106 VAL A N 1
ATOM 841 C CA . VAL A 1 106 ? -7.959 -7.984 27.765 1.00 69.06 106 VAL A CA 1
ATOM 842 C C . VAL A 1 106 ? -8.390 -8.543 26.415 1.00 69.06 106 VAL A C 1
ATOM 844 O O . VAL A 1 106 ? -7.823 -8.229 25.368 1.00 69.06 106 VAL A O 1
ATOM 847 N N . LYS A 1 107 ? -9.388 -9.430 26.444 1.00 77.50 107 LYS A N 1
ATOM 848 C CA . LYS A 1 107 ? -9.984 -10.010 25.245 1.00 77.50 107 LYS A CA 1
ATOM 849 C C . LYS A 1 107 ? -10.509 -8.880 24.380 1.00 77.50 107 LYS A C 1
ATOM 851 O O . LYS A 1 107 ? -11.410 -8.146 24.777 1.00 77.50 107 LYS A O 1
ATOM 856 N N . PHE A 1 108 ? -9.924 -8.763 23.195 1.00 76.94 108 PHE A N 1
ATOM 857 C CA . PHE A 1 108 ? -10.433 -7.898 22.152 1.00 76.94 108 PHE A CA 1
ATOM 858 C C . PHE A 1 108 ? -11.548 -8.629 21.378 1.00 76.94 108 PHE A C 1
ATOM 860 O O . PHE A 1 108 ? -11.367 -9.800 21.030 1.00 76.94 108 PHE A O 1
ATOM 867 N N . PRO A 1 109 ? -12.672 -7.962 21.063 1.00 83.38 109 PRO A N 1
ATOM 868 C CA . PRO A 1 109 ? -12.987 -6.577 21.410 1.00 83.38 109 PRO A CA 1
ATOM 869 C C . PRO A 1 109 ? -13.365 -6.418 22.893 1.00 83.38 109 PRO A C 1
ATOM 871 O O . PRO A 1 109 ? -13.955 -7.334 23.472 1.00 83.38 109 PRO A O 1
ATOM 874 N N . PRO A 1 110 ? -13.050 -5.261 23.509 1.00 81.88 110 PRO A N 1
ATOM 875 C CA . PRO A 1 110 ? -13.487 -4.972 24.868 1.00 81.88 110 PRO A CA 1
ATOM 876 C C . PRO A 1 110 ? -15.014 -5.040 24.953 1.00 81.88 110 PRO A C 1
ATOM 878 O O . PRO A 1 110 ? -15.724 -4.814 23.968 1.00 81.88 110 PRO A O 1
ATOM 881 N N . LYS A 1 111 ? -15.531 -5.335 26.148 1.00 87.00 111 LYS A N 1
ATOM 882 C CA . LYS A 1 111 ? -16.975 -5.267 26.386 1.00 87.00 111 LYS A CA 1
ATOM 883 C C . LYS A 1 111 ? -17.471 -3.839 26.101 1.00 87.00 111 LYS A C 1
ATOM 885 O O . LYS A 1 111 ? -16.750 -2.889 26.416 1.00 87.00 111 LYS A O 1
ATOM 890 N N . PRO A 1 112 ? -18.682 -3.678 25.541 1.00 90.00 112 PRO A N 1
ATOM 891 C CA . PRO A 1 112 ? -19.280 -2.363 25.363 1.00 90.00 112 PRO A CA 1
ATOM 892 C C . PRO A 1 112 ? -19.296 -1.558 26.679 1.00 90.00 112 PRO A C 1
ATOM 894 O O . PRO A 1 112 ? -19.484 -2.156 27.745 1.00 90.00 112 PRO A O 1
ATOM 897 N N . PRO A 1 113 ? -19.109 -0.226 26.626 1.00 91.06 113 PRO A N 1
ATOM 898 C CA . PRO A 1 113 ? -19.214 0.641 27.799 1.00 91.06 113 PRO A CA 1
ATOM 899 C C . PRO A 1 113 ? -20.608 0.583 28.442 1.00 91.06 113 PRO A C 1
ATOM 901 O O . PRO A 1 113 ? -21.593 0.259 27.778 1.00 91.06 113 PRO A O 1
ATOM 904 N N . SER A 1 114 ? -20.710 0.936 29.726 1.00 95.81 114 SER A N 1
ATOM 905 C CA . SER A 1 114 ? -22.013 1.074 30.387 1.00 95.81 114 SER A CA 1
ATOM 906 C C . SER A 1 114 ? -22.786 2.283 29.852 1.00 95.81 114 SER A C 1
ATOM 908 O O . SER A 1 114 ? -22.193 3.279 29.438 1.00 95.81 114 SER A O 1
ATOM 910 N N . GLU A 1 115 ? -24.117 2.231 29.911 1.00 96.75 115 GLU A N 1
ATOM 911 C CA . GLU A 1 115 ? -24.988 3.325 29.456 1.00 96.75 115 GLU A CA 1
ATOM 912 C C . GLU A 1 115 ? -24.690 4.645 30.182 1.00 96.75 115 GLU A C 1
ATOM 914 O O . GLU A 1 115 ? -24.578 5.691 29.550 1.00 96.75 115 GLU A O 1
ATOM 919 N N . GLN A 1 116 ? -24.436 4.582 31.492 1.00 96.75 116 GLN A N 1
ATOM 920 C CA . GLN A 1 116 ? -24.024 5.741 32.289 1.00 96.75 116 GLN A CA 1
ATOM 921 C C . GLN A 1 116 ? -22.717 6.362 31.786 1.00 96.75 116 GLN A C 1
ATOM 923 O O . GLN A 1 116 ? -22.584 7.585 31.754 1.00 96.75 116 GLN A O 1
ATOM 928 N N . LEU A 1 117 ? -21.747 5.533 31.385 1.00 94.69 117 LEU A N 1
ATOM 929 C CA . LEU A 1 117 ? -20.474 6.015 30.860 1.00 94.69 117 LEU A CA 1
ATOM 930 C C . LEU A 1 117 ? -20.656 6.649 29.478 1.00 94.69 117 LEU A C 1
ATOM 932 O O . LEU A 1 117 ? -20.095 7.708 29.223 1.00 94.69 117 LEU A O 1
ATOM 936 N N . ILE A 1 118 ? -21.481 6.049 28.618 1.00 96.44 118 ILE A N 1
ATOM 937 C CA . ILE A 1 118 ? -21.836 6.621 27.312 1.00 96.44 118 ILE A CA 1
ATOM 938 C C . ILE A 1 118 ? -22.508 7.984 27.503 1.00 96.44 118 ILE A C 1
ATOM 940 O O . ILE A 1 118 ? -22.087 8.968 26.899 1.00 96.44 118 ILE A O 1
ATOM 944 N N . GLN A 1 119 ? -23.504 8.061 28.386 1.00 97.25 119 GLN A N 1
ATOM 945 C CA . GLN A 1 119 ? -24.214 9.299 28.692 1.00 97.25 119 GLN A CA 1
ATOM 946 C C . GLN A 1 119 ? -23.258 10.373 29.231 1.00 97.25 119 GLN A C 1
ATOM 948 O O . GLN A 1 119 ? -23.314 11.526 28.801 1.00 97.25 119 GLN A O 1
ATOM 953 N N . LYS A 1 120 ? -22.340 9.994 30.127 1.00 97.44 120 LYS A N 1
ATOM 954 C CA . LYS A 1 120 ? -21.312 10.893 30.657 1.00 97.44 120 LYS A CA 1
ATOM 955 C C . LYS A 1 120 ? -20.407 11.440 29.551 1.00 97.44 120 LYS A C 1
ATOM 957 O O . LYS A 1 120 ? -20.228 12.650 29.483 1.00 97.44 120 LYS A O 1
ATOM 962 N N . VAL A 1 121 ? -19.912 10.580 28.657 1.00 97.12 121 VAL A N 1
ATOM 963 C CA . VAL A 1 121 ? -19.079 10.989 27.512 1.00 97.12 121 VAL A CA 1
ATOM 964 C C . VAL A 1 121 ? -19.825 11.978 26.613 1.00 97.12 121 VAL A C 1
ATOM 966 O O . VAL A 1 121 ? -19.257 12.993 26.218 1.00 97.12 121 VAL A O 1
ATOM 969 N N . ILE A 1 122 ? -21.106 11.725 26.325 1.00 96.31 122 ILE A N 1
ATOM 970 C CA . ILE A 1 122 ? -21.932 12.614 25.493 1.00 96.31 122 ILE A CA 1
ATOM 971 C C . ILE A 1 122 ? -22.119 13.983 26.159 1.00 96.31 122 ILE A C 1
ATOM 973 O O . ILE A 1 122 ? -21.971 15.014 25.495 1.00 96.31 122 ILE A O 1
ATOM 977 N N . HIS A 1 123 ? -22.438 14.011 27.456 1.00 96.00 123 HIS A N 1
ATOM 978 C CA . HIS A 1 123 ? -22.618 15.266 28.185 1.00 96.00 123 HIS A CA 1
ATOM 979 C C . HIS A 1 123 ? -21.317 16.058 28.280 1.00 96.00 123 HIS A C 1
ATOM 981 O O . HIS A 1 123 ? -21.314 17.235 27.935 1.00 96.00 123 HIS A O 1
ATOM 987 N N . GLU A 1 124 ? -20.215 15.423 28.683 1.00 95.12 124 GLU A N 1
ATO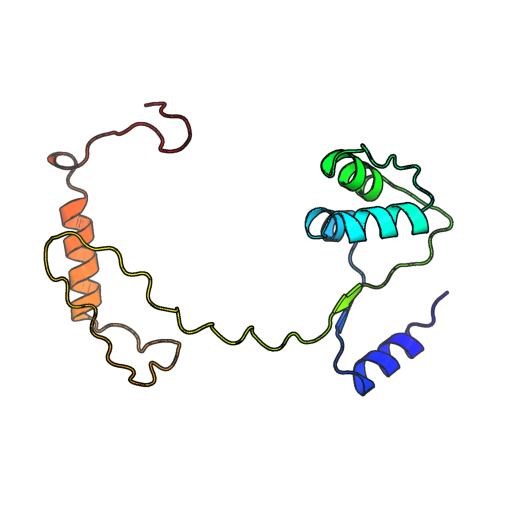M 988 C CA . GLU A 1 124 ? -18.909 16.080 28.794 1.00 95.12 124 GLU A CA 1
ATOM 989 C C . GLU A 1 124 ? -18.443 16.629 27.444 1.00 95.12 124 GLU A C 1
ATOM 991 O O . GLU A 1 124 ? -17.998 17.776 27.373 1.00 95.12 124 GLU A O 1
ATOM 996 N N . PHE A 1 125 ? -18.624 15.867 26.359 1.00 94.81 125 PHE A N 1
ATOM 997 C CA . PHE A 1 125 ? -18.336 16.353 25.014 1.00 94.81 125 PHE A CA 1
ATOM 998 C C . PHE A 1 125 ? -19.180 17.586 24.687 1.00 94.81 125 PHE A C 1
ATOM 1000 O O . PHE A 1 125 ? -18.627 18.632 24.361 1.00 94.81 125 PHE A O 1
ATOM 1007 N N . SER A 1 126 ? -20.501 17.509 24.845 1.00 93.31 126 SER A N 1
ATOM 1008 C CA . SER A 1 126 ? -21.401 18.626 24.530 1.00 93.31 126 SER A CA 1
ATOM 1009 C C . SER A 1 126 ? -21.085 19.878 25.356 1.00 93.31 126 SER A C 1
ATOM 1011 O O . SER A 1 126 ? -21.100 20.985 24.829 1.00 93.31 126 SER A O 1
ATOM 1013 N N . SER A 1 127 ? -20.738 19.712 26.634 1.00 91.62 127 SER A N 1
ATOM 1014 C CA . SER A 1 127 ? -20.304 20.810 27.502 1.00 91.62 127 SER A CA 1
ATOM 1015 C C . SER A 1 127 ? -18.956 21.401 27.084 1.00 91.62 127 SER A C 1
ATOM 1017 O O . SER A 1 127 ? -18.771 22.612 27.189 1.00 91.62 127 SER A O 1
ATOM 1019 N N . SER A 1 128 ? -18.029 20.576 26.585 1.00 90.06 128 SER A N 1
ATOM 1020 C CA . SER A 1 128 ? -16.734 21.039 26.070 1.00 90.06 128 SER A CA 1
ATOM 1021 C C . SER A 1 128 ? -16.857 21.848 24.777 1.00 90.06 128 SER A C 1
ATOM 1023 O O . SER A 1 128 ? -15.999 22.677 24.498 1.00 90.06 128 SER A O 1
ATOM 1025 N N . GLN A 1 129 ? -17.939 21.657 24.012 1.00 90.56 129 GLN A N 1
ATOM 1026 C CA . GLN A 1 129 ? -18.182 22.368 22.754 1.00 90.56 129 GLN A CA 1
ATOM 1027 C C . GLN A 1 129 ? -18.816 23.759 22.947 1.00 90.56 129 GLN A C 1
ATOM 1029 O O . GLN A 1 129 ? -19.500 24.271 22.062 1.00 90.56 129 GLN A O 1
ATOM 1034 N N . ASN A 1 130 ? -18.628 24.384 24.109 1.00 88.62 130 ASN A N 1
ATOM 1035 C CA . ASN A 1 130 ? -19.089 25.747 24.339 1.00 88.62 130 ASN A CA 1
ATOM 1036 C C . ASN A 1 130 ? -18.270 26.722 23.466 1.00 88.62 130 ASN A C 1
ATOM 1038 O O . ASN A 1 130 ? -17.051 26.757 23.62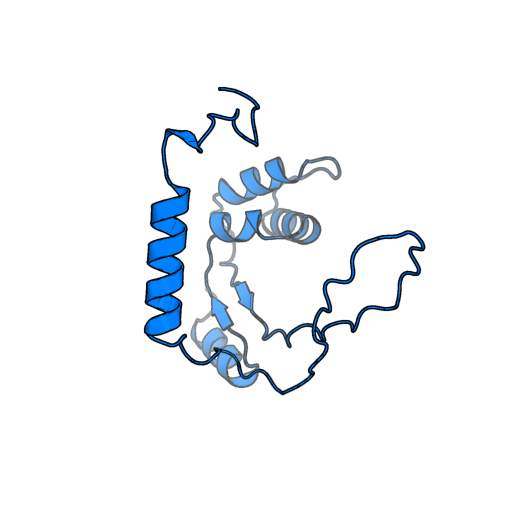1 1.00 88.62 130 ASN A O 1
ATOM 1042 N N . PRO A 1 131 ? -18.893 27.558 22.611 1.00 87.62 131 PRO A N 1
ATOM 1043 C CA . PRO A 1 131 ? -18.173 28.524 21.777 1.00 87.62 131 PRO A CA 1
ATOM 1044 C C . PRO A 1 131 ? -17.298 29.500 22.569 1.00 87.62 131 PRO A C 1
ATOM 1046 O O . PRO A 1 131 ? -16.298 29.978 22.055 1.00 87.62 131 PRO A O 1
ATOM 1049 N N . ALA A 1 132 ? -17.638 29.772 23.832 1.00 90.00 132 ALA A N 1
ATOM 1050 C CA . ALA A 1 132 ? -16.817 30.601 24.713 1.00 90.00 132 ALA A CA 1
ATOM 1051 C C . ALA A 1 132 ? -15.508 29.918 25.163 1.00 90.00 132 ALA A C 1
ATOM 1053 O O . ALA A 1 132 ? -14.639 30.583 25.718 1.00 90.00 132 ALA A O 1
ATOM 1054 N N . LEU A 1 133 ? -15.386 28.600 24.970 1.00 84.62 133 LEU A N 1
ATOM 1055 C CA . LEU A 1 133 ? -14.219 27.782 25.319 1.00 84.62 133 LEU A CA 1
ATOM 1056 C C . LEU A 1 133 ? -13.467 27.259 24.085 1.00 84.62 133 LEU A C 1
ATOM 1058 O O . LEU A 1 133 ? -12.425 26.625 24.241 1.00 84.62 133 LEU A O 1
ATOM 1062 N N . ILE A 1 134 ? -13.995 27.487 22.880 1.00 84.06 134 ILE A N 1
ATOM 1063 C CA . ILE A 1 134 ? -13.374 27.060 21.627 1.00 84.06 134 ILE A CA 1
ATOM 1064 C C . ILE A 1 134 ? -12.669 28.268 21.013 1.00 84.06 134 ILE A C 1
ATOM 1066 O O . ILE A 1 134 ? -13.300 29.276 20.711 1.00 84.06 134 ILE A O 1
ATOM 1070 N N . GLU A 1 135 ? -11.363 28.142 20.804 1.00 86.12 135 GLU A N 1
ATOM 1071 C CA . GLU A 1 135 ? -10.561 29.112 20.064 1.00 86.12 135 GLU A CA 1
ATOM 1072 C C . GLU A 1 135 ? -10.238 28.550 18.679 1.00 86.12 135 GLU A C 1
ATOM 1074 O O . GLU A 1 135 ? -9.894 27.373 18.526 1.00 86.12 135 GLU A O 1
ATOM 1079 N N . GLU A 1 136 ? -10.360 29.394 17.658 1.00 84.44 136 GLU A N 1
ATOM 1080 C CA . GLU A 1 136 ? -9.920 29.045 16.317 1.00 84.44 136 GLU A CA 1
ATOM 1081 C C . GLU A 1 136 ? -8.389 29.016 16.286 1.00 84.44 136 GLU A C 1
ATOM 1083 O O . GLU A 1 136 ? -7.719 30.001 16.592 1.00 84.44 136 GLU A O 1
ATOM 1088 N N . SER A 1 137 ? -7.829 27.861 15.933 1.00 86.44 137 SER A N 1
ATOM 1089 C CA . SER A 1 137 ? -6.389 27.693 15.752 1.00 86.44 137 SER A CA 1
ATOM 1090 C C . SER A 1 137 ? -6.093 27.314 14.310 1.00 86.44 137 SER A C 1
ATOM 1092 O O . SER A 1 137 ? -6.891 26.646 13.648 1.00 86.44 137 SER A O 1
ATOM 1094 N N . GLY A 1 138 ? -4.939 27.766 13.816 1.00 85.00 138 GLY A N 1
ATOM 1095 C CA . GLY A 1 138 ? -4.535 27.514 12.440 1.00 85.00 138 GLY A CA 1
ATOM 1096 C C . GLY A 1 138 ? -4.414 26.017 12.166 1.00 85.00 138 GLY A C 1
ATOM 1097 O O . GLY A 1 138 ? -4.089 25.224 13.054 1.00 85.00 138 GLY A O 1
ATOM 1098 N N . CYS A 1 139 ? -4.649 25.619 10.916 1.00 84.38 139 CYS A N 1
ATOM 1099 C CA . CYS A 1 139 ? -4.551 24.225 10.496 1.00 84.38 139 CYS A CA 1
ATOM 1100 C C . CYS A 1 139 ? -3.217 23.599 10.945 1.00 84.38 139 CYS A C 1
ATOM 1102 O O . CYS A 1 139 ? -2.149 24.092 10.589 1.00 84.38 139 CYS A O 1
ATOM 1104 N N . ALA A 1 140 ? -3.258 22.454 11.632 1.00 81.2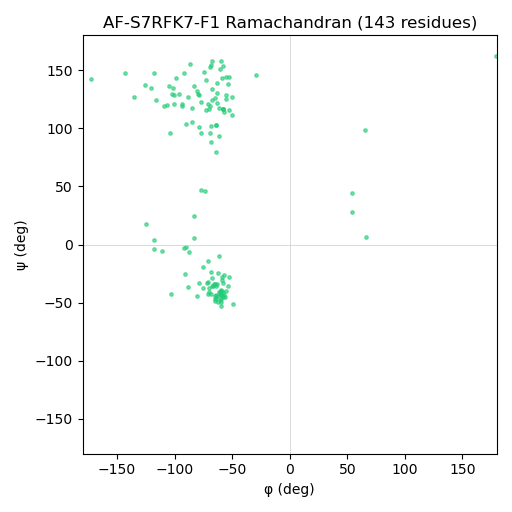5 140 ALA A N 1
ATOM 1105 C CA . ALA A 1 140 ? -2.053 21.766 12.116 1.00 81.25 140 ALA A CA 1
ATOM 1106 C C . ALA A 1 140 ? -1.078 21.313 11.004 1.00 81.25 140 ALA A C 1
ATOM 1108 O O . ALA A 1 140 ? 0.035 20.882 11.297 1.00 81.25 140 ALA A O 1
ATOM 1109 N N . VAL A 1 141 ? -1.489 21.384 9.732 1.00 82.44 141 VAL A N 1
ATOM 1110 C CA . VAL A 1 141 ? -0.681 20.987 8.569 1.00 82.44 141 VAL A CA 1
ATOM 1111 C C . VAL A 1 141 ? -0.109 22.194 7.821 1.00 82.44 141 VAL A C 1
ATOM 1113 O O . VAL A 1 141 ? 1.056 22.157 7.436 1.00 82.44 141 VAL A O 1
ATOM 1116 N N . CYS A 1 142 ? -0.895 23.255 7.604 1.00 87.88 142 CYS A N 1
ATOM 1117 C CA . CYS A 1 142 ? -0.464 24.419 6.813 1.00 87.88 142 CYS A CA 1
ATOM 1118 C C . CYS A 1 142 ? -0.414 25.749 7.584 1.00 87.88 142 CYS A C 1
ATOM 1120 O O . CYS A 1 142 ? 0.012 26.752 7.019 1.00 87.88 142 CYS A O 1
ATOM 1122 N N . GLY A 1 143 ? -0.821 25.778 8.855 1.00 77.06 143 GLY A N 1
ATOM 1123 C CA . GLY A 1 143 ? -0.747 26.947 9.738 1.00 77.06 143 GLY A CA 1
ATOM 1124 C C . GLY A 1 143 ? -1.645 28.121 9.345 1.00 77.06 143 GLY A C 1
ATOM 1125 O O . GLY A 1 143 ? -1.536 29.189 9.935 1.00 77.06 143 GLY A O 1
ATOM 1126 N N . THR A 1 144 ? -2.508 27.948 8.343 1.00 77.69 144 THR A N 1
ATOM 1127 C CA . THR A 1 144 ? -3.466 28.970 7.913 1.00 77.69 144 THR A CA 1
ATOM 1128 C C . THR A 1 144 ? -4.675 28.948 8.842 1.00 77.69 144 THR A C 1
ATOM 1130 O O . THR A 1 144 ? -5.183 27.863 9.139 1.00 77.69 144 THR A O 1
ATOM 1133 N N . LEU A 1 145 ? -5.069 30.132 9.309 1.00 72.06 145 LEU A N 1
ATOM 1134 C CA . LEU A 1 145 ? -6.345 30.412 9.965 1.00 72.06 145 LEU A CA 1
ATOM 1135 C C . LEU A 1 145 ? -7.382 30.722 8.884 1.00 72.06 145 LEU A C 1
ATOM 1137 O O . LEU A 1 145 ? -7.053 31.559 8.008 1.00 72.06 145 LEU A O 1
#

Sequence (145 aa):
MIRFDALNTYNKSNNVVLSYIPLSVVSPKLPLTKLRLLAKVHKIKINTRTPKFDIETALSTHQCDNCYPTVTVFLPVTPPKHRSGGKQQAHHDNTKYSFDTNTEDVKFPPKPPSEQLIQKVIHEFSSSQNPALIEESGCAVCGTL